Protein AF-A0A1F5VNF3-F1 (afdb_monomer_lite)

Radius of gyration: 21.65 Å; chains: 1; bounding box: 64×46×46 Å

InterPro domains:
  IPR002350 Kazal domain [PF00050] (76-111)
  IPR002350 Kazal domain [PF07648] (2-31)
  IPR002350 Kazal domain [PS51465] (1-33)
  IPR002350 Kazal domain [PS51465] (63-113)
  IPR002350 Kazal domain [SM00280] (1-31)
  IPR002350 Kazal domain [SM00280] (59-111)
  IPR036058 Kazal domain superfamily [SSF100895] (3-32)
  IPR036058 Kazal domain superfamily [SSF100895] (81-111)

Foldseek 3Di:
DWWFAFPVQAIDPDPVVCVVVVTHTPGTHGRDPDFDKAAAPVRRADPPQWAFAQPDQPPLPDRGTIGTTDGLDPDDPDPPQFWFQFSQLFIDSDDNRCSNVSTYTNGTDGGDPVSNCVNDPPDDPDDPPPDDD

Sequence (133 aa):
MKEVCGCDGKTYGNDCVRIQAQVQKSHDGKCEAAPQTCGGIIANPCPRGEYCDITALNACEGADLQGVCVKIPSSCLIPDTKQICGCDGKTYGNDCVRQQAQVQKAHDGKCSIRHQIRDDKTATPAEPVQEKK

Secondary structure (DSSP, 8-state):
---EEETTS-EESSHHHHHHTTPPEEEES---PPPPEEETTTTBPPPTTEEEE--STTTTT-SS-EEEEEEPPS---S-----EEETTSPEESSHHHHHHTTPPEEEESPPPHHHHTTT-TT-----------

Organism: NCBI:txid1817863

Structure (mmCIF, N/CA/C/O backbone):
data_AF-A0A1F5VNF3-F1
#
_entry.id   AF-A0A1F5VNF3-F1
#
loop_
_atom_site.group_PDB
_atom_site.id
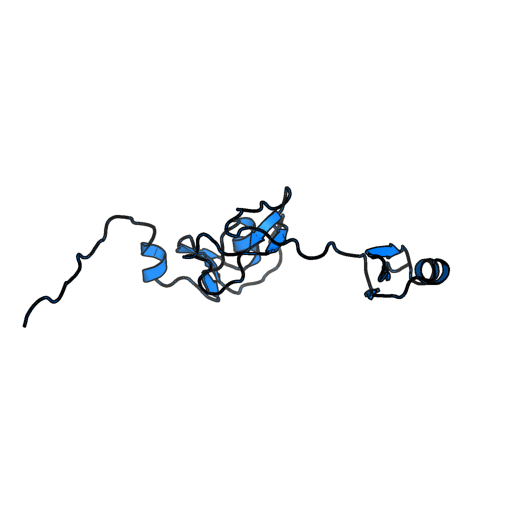_atom_site.type_symbol
_atom_site.label_atom_id
_atom_site.label_alt_id
_atom_site.label_comp_id
_atom_site.label_asym_id
_atom_site.label_entity_id
_atom_site.label_seq_id
_atom_site.pdbx_PDB_ins_code
_atom_site.Cartn_x
_atom_site.Cartn_y
_atom_site.Cartn_z
_atom_site.occupancy
_atom_site.B_iso_or_equiv
_atom_site.auth_seq_id
_atom_site.auth_comp_id
_atom_site.auth_asym_id
_atom_site.auth_atom_id
_atom_site.pdbx_PDB_model_num
ATOM 1 N N . MET A 1 1 ? 25.568 -10.112 -8.788 1.00 65.69 1 MET A N 1
ATOM 2 C CA . MET A 1 1 ? 24.918 -9.400 -9.913 1.00 65.69 1 MET A CA 1
ATOM 3 C C . MET A 1 1 ? 23.741 -8.632 -9.329 1.00 65.69 1 MET A C 1
ATOM 5 O O . MET A 1 1 ? 23.059 -9.213 -8.497 1.00 65.69 1 MET A O 1
ATOM 9 N N . LYS A 1 2 ? 23.575 -7.339 -9.638 1.00 86.94 2 LYS A N 1
ATOM 10 C CA . LYS A 1 2 ? 22.500 -6.489 -9.090 1.00 86.94 2 LYS A CA 1
ATOM 11 C C . LYS A 1 2 ? 21.595 -6.041 -10.228 1.00 86.94 2 LYS A C 1
ATOM 13 O O . LYS A 1 2 ? 22.118 -5.459 -11.171 1.00 86.94 2 LYS A O 1
ATOM 18 N N . GLU A 1 3 ? 20.300 -6.307 -10.127 1.00 95.00 3 GLU A N 1
ATOM 19 C CA . GLU A 1 3 ? 19.306 -5.901 -11.126 1.00 95.00 3 GLU A CA 1
ATOM 20 C C . GLU A 1 3 ? 19.192 -4.370 -11.224 1.00 95.00 3 GLU A C 1
ATOM 22 O O . GLU A 1 3 ? 19.432 -3.668 -10.238 1.00 95.00 3 GLU A O 1
ATOM 27 N N . VAL A 1 4 ? 18.822 -3.859 -12.402 1.00 95.31 4 VAL A N 1
ATOM 28 C CA . VAL A 1 4 ? 18.568 -2.426 -12.648 1.00 95.31 4 VAL A CA 1
ATOM 29 C C . VAL A 1 4 ? 17.345 -2.222 -13.542 1.00 95.31 4 VAL A C 1
ATOM 31 O O . VAL A 1 4 ? 17.053 -3.063 -14.397 1.00 95.31 4 VAL A O 1
ATOM 34 N N . CYS A 1 5 ? 16.665 -1.088 -13.383 1.00 95.69 5 CYS A N 1
ATOM 35 C CA . CYS A 1 5 ? 15.531 -0.697 -14.209 1.00 95.69 5 CYS A CA 1
ATOM 36 C C . CYS A 1 5 ? 15.974 0.304 -15.279 1.00 95.69 5 CYS A C 1
ATOM 38 O O . CYS A 1 5 ? 16.601 1.325 -14.974 1.00 95.69 5 CYS A O 1
ATOM 40 N N . GLY A 1 6 ? 15.664 0.011 -16.541 1.00 94.62 6 GLY A N 1
ATOM 41 C CA . GLY A 1 6 ? 15.873 0.928 -17.658 1.00 94.62 6 GLY A CA 1
ATOM 42 C C . GLY A 1 6 ? 14.755 1.966 -17.780 1.00 94.62 6 GLY A C 1
ATOM 43 O O . GLY A 1 6 ? 13.619 1.722 -17.383 1.00 94.62 6 GLY A O 1
ATOM 44 N N . CYS A 1 7 ? 15.044 3.120 -18.388 1.00 93.69 7 CYS A N 1
ATOM 45 C CA . CYS A 1 7 ? 14.016 4.113 -18.743 1.00 93.69 7 CYS A CA 1
ATOM 46 C C . CYS A 1 7 ? 12.998 3.598 -19.780 1.00 93.69 7 CYS A C 1
ATOM 48 O O . CYS A 1 7 ? 11.995 4.258 -20.029 1.00 93.69 7 CYS A O 1
ATOM 50 N N . ASP A 1 8 ? 13.249 2.436 -20.386 1.00 92.31 8 ASP A N 1
ATOM 51 C CA . ASP A 1 8 ? 12.316 1.727 -21.263 1.00 92.31 8 ASP A CA 1
ATOM 52 C C . ASP A 1 8 ? 11.326 0.826 -20.495 1.00 92.31 8 ASP A C 1
ATOM 54 O O . ASP A 1 8 ? 10.533 0.115 -21.112 1.00 92.31 8 ASP A O 1
ATOM 58 N N . GLY A 1 9 ? 11.380 0.831 -19.157 1.00 89.62 9 GLY A N 1
ATOM 59 C CA . GLY A 1 9 ? 10.523 0.025 -18.290 1.00 89.62 9 GLY A CA 1
ATOM 60 C C . GLY A 1 9 ? 10.921 -1.451 -18.201 1.00 89.62 9 GLY A C 1
ATOM 61 O O . GLY A 1 9 ? 10.162 -2.243 -17.640 1.00 89.62 9 GLY A O 1
ATOM 62 N N . LYS A 1 10 ? 12.088 -1.851 -18.732 1.00 93.00 10 LYS A N 1
ATOM 63 C CA . LYS A 1 10 ? 12.578 -3.234 -18.646 1.00 93.00 10 LYS A CA 1
ATOM 64 C C . LYS A 1 10 ? 13.580 -3.420 -17.512 1.00 93.00 10 LYS A C 1
ATOM 66 O O . LYS A 1 10 ? 14.493 -2.619 -17.309 1.00 93.00 10 LYS A O 1
ATOM 71 N N . THR A 1 11 ? 13.431 -4.536 -16.801 1.00 95.19 11 THR A N 1
ATOM 72 C CA . THR A 1 11 ? 14.403 -4.992 -15.803 1.00 95.19 11 THR A CA 1
ATOM 73 C C . THR A 1 11 ? 15.562 -5.701 -16.488 1.00 95.19 11 THR A C 1
ATOM 75 O O . THR A 1 11 ? 15.363 -6.649 -17.247 1.00 95.19 11 THR A O 1
ATOM 78 N N . TYR A 1 12 ? 16.781 -5.292 -16.159 1.00 95.25 12 TYR A N 1
ATOM 79 C CA . TYR A 1 12 ? 18.013 -5.916 -16.622 1.00 95.25 12 TYR A CA 1
ATOM 80 C C . TYR A 1 12 ? 18.687 -6.654 -15.468 1.00 95.25 12 TYR A C 1
ATOM 82 O O . TYR A 1 12 ? 18.804 -6.121 -14.365 1.00 95.25 12 TYR A O 1
ATOM 90 N N . GLY A 1 13 ? 19.191 -7.867 -15.728 1.00 95.88 13 GLY A N 1
ATOM 91 C CA . GLY A 1 13 ? 19.846 -8.696 -14.705 1.00 95.88 13 GLY A CA 1
ATOM 92 C C . GLY A 1 13 ? 21.119 -8.073 -14.112 1.00 95.88 13 GLY A C 1
ATOM 93 O O . GLY A 1 13 ? 21.566 -8.478 -13.038 1.00 95.88 13 GLY A O 1
ATOM 94 N N . ASN A 1 14 ? 21.713 -7.095 -14.807 1.00 94.00 14 ASN A N 1
ATOM 95 C CA . ASN A 1 14 ? 22.726 -6.188 -14.274 1.00 94.00 14 ASN A CA 1
ATOM 96 C C . ASN A 1 14 ? 22.923 -4.938 -15.150 1.00 94.00 14 ASN A C 1
ATOM 98 O O . ASN A 1 14 ? 22.448 -4.880 -16.285 1.00 94.00 14 ASN A O 1
ATOM 102 N N . ASP A 1 15 ? 23.670 -3.962 -14.623 1.00 95.25 15 ASP A N 1
ATOM 103 C CA . ASP A 1 15 ? 23.935 -2.686 -15.299 1.00 95.25 15 ASP A CA 1
ATOM 104 C C . ASP A 1 15 ? 24.705 -2.831 -16.623 1.00 95.25 15 ASP A C 1
ATOM 106 O O . ASP A 1 15 ? 24.427 -2.103 -17.571 1.00 95.25 15 ASP A O 1
ATOM 110 N N . CYS A 1 16 ? 25.603 -3.818 -16.739 1.00 95.62 16 CYS A N 1
ATOM 111 C CA . CYS A 1 16 ? 26.334 -4.073 -17.984 1.00 95.62 16 CYS A CA 1
ATOM 112 C C . CYS A 1 16 ? 25.377 -4.475 -19.119 1.00 95.62 16 CYS A C 1
ATOM 114 O O . CYS A 1 16 ? 25.460 -3.925 -20.216 1.00 95.62 16 CYS A O 1
ATOM 116 N N . VAL A 1 17 ? 24.410 -5.360 -18.847 1.00 95.69 17 VAL A N 1
ATOM 117 C CA . VAL A 1 17 ? 23.415 -5.796 -19.848 1.00 95.69 17 VAL A CA 1
ATOM 118 C C . VAL A 1 17 ? 22.496 -4.638 -20.265 1.00 95.69 17 VAL A C 1
ATOM 120 O O . VAL A 1 17 ? 22.162 -4.514 -21.442 1.00 95.69 17 VAL A O 1
ATOM 123 N N . ARG A 1 18 ? 22.136 -3.738 -19.337 1.00 96.69 18 ARG A N 1
ATOM 124 C CA . ARG A 1 18 ? 21.398 -2.501 -19.656 1.00 96.69 18 ARG A CA 1
ATOM 125 C C . ARG A 1 18 ? 22.197 -1.590 -20.596 1.00 96.69 18 ARG A C 1
ATOM 127 O O . ARG A 1 18 ? 21.648 -1.098 -21.580 1.00 96.69 18 ARG A O 1
ATOM 134 N N . ILE A 1 19 ? 23.485 -1.370 -20.307 1.00 95.81 19 ILE A N 1
ATOM 135 C CA . ILE A 1 19 ? 24.373 -0.537 -21.138 1.00 95.81 19 ILE A CA 1
ATOM 136 C C . ILE A 1 19 ? 24.536 -1.139 -22.536 1.00 95.81 19 ILE A C 1
ATOM 138 O O . ILE A 1 19 ? 24.475 -0.402 -23.518 1.00 95.81 19 ILE A O 1
ATOM 142 N N . GLN A 1 20 ? 24.685 -2.464 -22.645 1.00 96.69 20 GLN A N 1
ATOM 143 C CA . GLN A 1 20 ? 24.738 -3.161 -23.936 1.00 96.69 20 GLN A CA 1
ATOM 144 C C . GLN A 1 20 ? 23.456 -2.971 -24.756 1.00 96.69 20 GLN A C 1
ATOM 146 O O . GLN A 1 20 ? 23.526 -2.864 -25.976 1.00 96.69 20 GLN A O 1
ATOM 151 N N . ALA A 1 21 ? 22.301 -2.868 -24.094 1.00 96.31 21 ALA A N 1
ATOM 152 C CA . ALA A 1 21 ? 21.032 -2.529 -24.732 1.00 96.31 21 ALA A CA 1
ATOM 153 C C . ALA A 1 21 ? 20.863 -1.023 -25.032 1.00 96.31 21 ALA A C 1
ATOM 155 O O . ALA A 1 21 ? 19.822 -0.626 -25.546 1.00 96.31 21 ALA A O 1
ATOM 156 N N . GLN A 1 22 ? 21.858 -0.183 -24.714 1.00 96.75 22 GLN A N 1
ATOM 157 C CA . GLN A 1 22 ? 21.856 1.276 -24.905 1.00 96.75 22 GLN A CA 1
ATOM 158 C C . GLN A 1 22 ? 20.687 2.014 -24.229 1.00 96.75 22 GLN A C 1
ATOM 160 O O . GLN A 1 22 ? 20.315 3.118 -24.626 1.00 96.75 22 GLN A O 1
ATOM 165 N N . VAL A 1 23 ? 20.122 1.435 -23.170 1.00 97.06 23 VAL A N 1
ATOM 166 C CA . VAL A 1 23 ? 19.017 2.030 -22.411 1.00 97.06 23 VAL A CA 1
ATOM 167 C C . VAL A 1 23 ? 19.569 2.796 -21.217 1.00 97.06 23 VAL A C 1
ATOM 169 O O . VAL A 1 23 ? 20.421 2.277 -20.506 1.00 97.06 23 VAL A O 1
ATOM 172 N N . GLN A 1 24 ? 19.100 4.018 -20.954 1.00 96.62 24 GLN A N 1
ATOM 173 C CA . GLN A 1 24 ? 19.498 4.792 -19.766 1.00 96.62 24 GLN A CA 1
ATOM 174 C C . GLN A 1 24 ? 18.982 4.155 -18.468 1.00 96.62 24 GLN A C 1
ATOM 176 O O . GLN A 1 24 ? 17.905 3.560 -18.452 1.00 96.62 24 GLN A O 1
ATOM 181 N N . LYS A 1 25 ? 19.753 4.260 -17.377 1.00 93.88 25 LYS A N 1
ATOM 182 C CA . LYS A 1 25 ? 19.334 3.735 -16.070 1.00 93.88 25 LYS A CA 1
ATOM 183 C C . LYS A 1 25 ? 18.280 4.664 -15.479 1.00 93.88 25 LYS A C 1
ATOM 185 O O . LYS A 1 25 ? 18.546 5.852 -15.339 1.00 93.88 25 LYS A O 1
ATOM 190 N N . SER A 1 26 ? 17.131 4.109 -15.108 1.00 93.25 26 SER A N 1
ATOM 191 C CA . SER A 1 26 ? 16.111 4.820 -14.339 1.00 93.25 26 SER A CA 1
ATOM 192 C C . SER A 1 26 ? 16.457 4.774 -12.849 1.00 9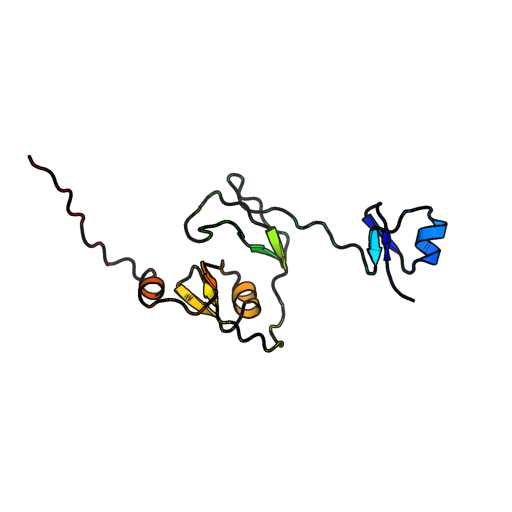3.25 26 SER A C 1
ATOM 194 O O . SER A 1 26 ? 16.707 5.809 -12.235 1.00 93.25 26 SER A O 1
ATOM 196 N N . HIS A 1 27 ? 16.578 3.569 -12.285 1.00 92.31 27 HIS A N 1
ATOM 197 C CA . HIS A 1 27 ? 16.974 3.343 -10.894 1.00 92.31 27 HIS A CA 1
ATOM 198 C C . HIS A 1 27 ? 17.628 1.963 -10.715 1.00 92.31 27 HIS A C 1
ATOM 200 O O . HIS A 1 27 ? 17.589 1.109 -11.605 1.00 92.31 27 HIS A O 1
ATOM 206 N N . ASP A 1 28 ? 18.265 1.747 -9.564 1.00 93.25 28 ASP A N 1
ATOM 207 C CA . ASP A 1 28 ? 18.772 0.431 -9.167 1.00 93.25 28 ASP A CA 1
ATOM 208 C C . ASP A 1 28 ? 17.622 -0.474 -8.683 1.00 93.25 28 ASP A C 1
ATOM 210 O O . ASP A 1 28 ? 16.641 0.009 -8.116 1.00 93.25 28 ASP A O 1
ATOM 214 N N . GLY A 1 29 ? 17.739 -1.789 -8.893 1.00 91.19 29 GLY A N 1
ATOM 215 C CA . GLY A 1 29 ? 16.666 -2.761 -8.649 1.00 91.19 29 GLY A CA 1
ATOM 216 C C . GLY A 1 29 ? 15.790 -3.019 -9.880 1.00 91.19 29 GLY A C 1
ATOM 217 O O . GLY A 1 29 ? 15.944 -2.381 -10.916 1.00 91.19 29 GLY A O 1
ATOM 218 N N . LYS A 1 30 ? 14.883 -3.995 -9.788 1.00 92.69 30 LYS A N 1
ATOM 219 C CA . LYS A 1 30 ? 13.940 -4.321 -10.870 1.00 92.69 30 LYS A CA 1
ATOM 220 C C . LYS A 1 30 ? 12.972 -3.170 -11.141 1.00 92.69 30 LYS A C 1
ATOM 222 O O . LYS A 1 30 ? 12.603 -2.464 -10.210 1.00 92.69 30 LYS A O 1
ATOM 227 N N . CYS A 1 31 ? 12.512 -3.034 -12.381 1.00 90.12 31 CYS A N 1
ATOM 228 C CA . CYS A 1 31 ? 11.392 -2.151 -12.671 1.00 90.12 31 CYS A CA 1
ATOM 229 C C . CYS A 1 31 ? 10.152 -2.619 -11.913 1.00 90.12 31 CYS A C 1
ATOM 231 O O . CYS A 1 31 ? 9.819 -3.809 -11.894 1.00 90.12 31 CYS A O 1
ATOM 233 N N . GLU A 1 32 ? 9.464 -1.664 -11.308 1.00 82.69 32 GLU A N 1
ATOM 234 C CA . GLU A 1 32 ? 8.159 -1.864 -10.701 1.00 82.69 32 GLU A CA 1
ATOM 235 C C . GLU A 1 32 ? 7.112 -1.260 -11.635 1.00 82.69 32 GLU A C 1
ATOM 237 O O . GLU A 1 32 ? 7.359 -0.243 -12.286 1.00 82.69 32 GLU A O 1
ATOM 242 N N . ALA A 1 33 ? 5.954 -1.912 -11.757 1.00 72.94 33 ALA A N 1
ATOM 243 C CA . ALA A 1 33 ? 4.848 -1.315 -12.491 1.00 72.94 33 ALA A CA 1
ATOM 244 C C . ALA A 1 33 ? 4.505 0.025 -11.831 1.00 72.94 33 ALA A C 1
ATOM 246 O O . ALA A 1 33 ? 4.460 0.112 -10.601 1.00 72.94 33 ALA A O 1
ATOM 247 N N . ALA A 1 34 ? 4.285 1.062 -12.643 1.00 70.75 34 ALA A N 1
ATOM 248 C CA . ALA A 1 34 ? 3.819 2.335 -12.118 1.00 70.75 34 ALA A CA 1
ATOM 249 C C . ALA A 1 34 ? 2.547 2.101 -11.278 1.00 70.75 34 ALA A C 1
ATOM 251 O O . ALA A 1 34 ? 1.727 1.260 -11.664 1.00 70.75 34 ALA A O 1
ATOM 252 N N . PRO A 1 35 ? 2.381 2.808 -10.146 1.00 74.44 35 PRO A N 1
ATOM 253 C CA . PRO A 1 35 ? 1.201 2.667 -9.304 1.00 74.44 35 PRO A CA 1
ATOM 254 C C . PRO A 1 35 ? -0.069 2.858 -10.141 1.00 74.44 35 PRO A C 1
ATOM 256 O O . PRO A 1 35 ? -0.290 3.926 -10.713 1.00 74.44 35 PRO A O 1
ATOM 259 N N . GLN A 1 36 ? -0.881 1.804 -10.248 1.00 87.56 36 GLN A N 1
ATOM 260 C CA . GLN A 1 36 ? -2.124 1.843 -11.013 1.00 87.56 36 GLN A CA 1
ATOM 261 C C . GLN A 1 36 ? -3.158 2.662 -10.239 1.00 87.56 36 GLN A C 1
ATOM 263 O O . GLN A 1 36 ? -3.363 2.434 -9.048 1.00 87.56 36 GLN A O 1
ATOM 268 N N . THR A 1 37 ? -3.845 3.584 -10.908 1.00 91.88 37 THR A N 1
ATOM 269 C CA . THR A 1 37 ? -4.979 4.293 -10.310 1.00 91.88 37 THR A CA 1
ATOM 270 C C . THR A 1 37 ? -6.225 3.407 -10.266 1.00 91.88 37 THR A C 1
ATOM 272 O O . THR A 1 37 ? -6.479 2.587 -11.156 1.00 91.88 37 THR A O 1
ATOM 275 N N . CYS A 1 38 ? -7.019 3.565 -9.214 1.00 93.38 38 CYS A N 1
ATOM 276 C CA . CYS A 1 38 ? -8.239 2.795 -8.976 1.00 93.38 38 CYS A CA 1
ATOM 277 C C . CYS A 1 38 ? -9.346 3.663 -8.378 1.00 93.38 38 CYS A C 1
ATOM 279 O O . CYS A 1 38 ? -9.105 4.799 -7.970 1.00 93.38 38 CYS A O 1
ATOM 281 N N . GLY A 1 39 ? -10.564 3.125 -8.319 1.00 91.31 39 GLY A N 1
ATOM 282 C CA . GLY A 1 39 ? -11.726 3.845 -7.804 1.00 91.31 39 GLY A CA 1
ATOM 283 C C . GLY A 1 39 ? -12.210 4.928 -8.770 1.00 91.31 39 GLY A C 1
ATOM 284 O O . GLY A 1 39 ? -12.236 4.722 -9.988 1.00 91.31 39 GLY A O 1
ATOM 285 N N . GLY A 1 40 ? -12.612 6.074 -8.220 1.00 89.81 40 GLY A N 1
ATOM 286 C CA . GLY A 1 40 ? -13.230 7.169 -8.964 1.00 89.81 40 GLY A CA 1
ATOM 287 C C . GLY A 1 40 ? -14.655 6.865 -9.441 1.00 89.81 40 GLY A C 1
ATOM 288 O O . GLY A 1 40 ? -15.185 5.785 -9.203 1.00 89.81 40 GLY A O 1
ATOM 289 N N . ILE A 1 41 ? -15.238 7.804 -10.194 1.00 88.62 41 ILE A N 1
ATOM 290 C CA . ILE A 1 41 ? -16.596 7.707 -10.779 1.00 88.62 41 ILE A CA 1
ATOM 291 C C . ILE A 1 41 ? -16.782 6.429 -11.621 1.00 88.62 41 ILE A C 1
ATOM 293 O O . ILE A 1 41 ? -17.872 5.873 -11.707 1.00 88.62 41 ILE A O 1
ATOM 297 N N . ILE A 1 42 ? -15.706 5.956 -12.258 1.00 89.56 42 ILE A N 1
ATOM 298 C CA . ILE A 1 42 ? -15.716 4.770 -13.131 1.00 89.56 42 ILE A CA 1
ATOM 299 C C . ILE A 1 42 ? -15.606 3.467 -12.312 1.00 89.56 42 ILE A C 1
ATOM 301 O O . ILE A 1 42 ? -15.809 2.384 -12.853 1.00 89.56 42 ILE A O 1
ATOM 305 N N . ALA A 1 43 ? -15.302 3.556 -11.011 1.00 87.62 43 ALA A N 1
ATOM 306 C CA . ALA A 1 43 ? -15.066 2.423 -10.120 1.00 87.62 43 ALA A CA 1
ATOM 307 C C . ALA A 1 43 ? -14.015 1.442 -10.675 1.00 87.62 43 ALA A C 1
ATOM 309 O O . ALA A 1 43 ? -14.234 0.231 -10.726 1.00 87.62 43 ALA A O 1
ATOM 310 N N . ASN A 1 44 ? -12.862 1.969 -11.111 1.00 92.50 44 ASN A N 1
ATOM 311 C CA . ASN A 1 44 ? -11.821 1.149 -11.728 1.00 92.50 44 ASN A CA 1
ATOM 312 C C . ASN A 1 44 ? -11.242 0.145 -10.707 1.00 92.50 44 ASN A C 1
ATOM 314 O O . ASN A 1 44 ? -10.699 0.581 -9.683 1.00 92.50 44 ASN A O 1
ATOM 318 N N . PRO A 1 45 ? -11.340 -1.177 -10.941 1.00 91.69 45 PRO A N 1
ATOM 319 C CA . PRO A 1 45 ? -10.892 -2.173 -9.978 1.00 91.69 45 PRO A CA 1
ATOM 320 C C . PRO A 1 45 ? -9.371 -2.370 -10.010 1.00 91.69 45 PRO A C 1
ATOM 322 O O . PRO A 1 45 ? -8.710 -2.189 -11.034 1.00 91.69 45 PRO A O 1
ATOM 325 N N . CYS A 1 46 ? -8.822 -2.815 -8.881 1.00 93.00 46 CYS A N 1
ATOM 326 C CA . CYS A 1 46 ? -7.443 -3.288 -8.812 1.00 93.00 46 CYS A CA 1
ATOM 327 C C . CYS A 1 46 ? -7.317 -4.741 -9.290 1.00 93.00 46 CYS A C 1
ATOM 329 O O . CYS A 1 46 ? -8.272 -5.519 -9.172 1.00 93.00 46 CYS A O 1
ATOM 331 N N . PRO A 1 47 ? -6.148 -5.134 -9.823 1.00 91.75 47 PRO A N 1
ATOM 332 C CA . PRO A 1 47 ? -5.876 -6.524 -10.162 1.00 91.75 47 PRO A CA 1
ATOM 333 C C . PRO A 1 47 ? -5.879 -7.419 -8.911 1.00 91.75 47 PRO A C 1
ATOM 335 O O . PRO A 1 47 ? -5.856 -6.968 -7.765 1.00 91.75 47 PRO A O 1
ATOM 338 N N . ARG A 1 48 ? -5.928 -8.738 -9.128 1.00 89.81 48 ARG A N 1
ATOM 339 C CA . ARG A 1 48 ? -5.989 -9.720 -8.035 1.00 89.81 48 ARG A CA 1
ATOM 340 C C . ARG A 1 48 ? -4.775 -9.611 -7.108 1.00 89.81 48 ARG A C 1
ATOM 342 O O . ARG A 1 48 ? -3.642 -9.602 -7.576 1.00 89.81 48 ARG A O 1
ATOM 349 N N . GLY A 1 49 ? -5.030 -9.640 -5.800 1.00 90.00 49 GLY A N 1
ATOM 350 C CA . GLY A 1 49 ? -3.993 -9.525 -4.767 1.00 90.00 49 GLY A CA 1
ATOM 351 C C . GLY A 1 49 ? -3.647 -8.082 -4.389 1.00 90.00 49 GLY A C 1
ATOM 352 O O . GLY A 1 49 ? -2.764 -7.867 -3.560 1.00 90.00 49 GLY A O 1
ATOM 353 N N . GLU A 1 50 ? -4.349 -7.106 -4.959 1.00 94.00 50 GLU A N 1
ATOM 354 C CA . GLU A 1 50 ? -4.228 -5.689 -4.634 1.00 94.00 50 GLU A CA 1
ATOM 355 C C . GLU A 1 50 ? -5.581 -5.141 -4.170 1.00 94.00 50 GLU A C 1
ATOM 357 O O . GLU A 1 50 ? -6.637 -5.704 -4.470 1.00 94.00 50 GLU A O 1
ATOM 362 N N . TYR A 1 51 ? -5.555 -4.048 -3.414 1.00 92.94 51 TYR A N 1
ATOM 363 C CA . TYR A 1 51 ? -6.755 -3.307 -3.041 1.00 92.94 51 TYR A CA 1
AT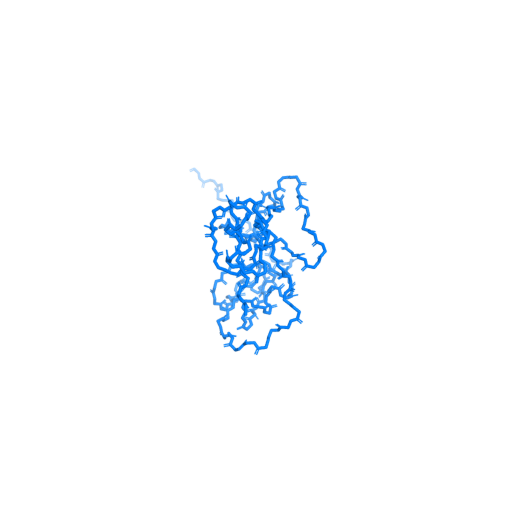OM 364 C C . TYR A 1 51 ? -6.566 -1.824 -3.339 1.00 92.94 51 TYR A C 1
ATOM 366 O O . TYR A 1 51 ? -5.442 -1.346 -3.505 1.00 92.94 51 TYR A O 1
ATOM 374 N N . CYS A 1 52 ? -7.684 -1.114 -3.454 1.00 93.44 52 CYS A N 1
ATOM 375 C CA . CYS A 1 52 ? -7.667 0.295 -3.798 1.00 93.44 52 CYS A CA 1
ATOM 376 C C . CYS A 1 52 ? -7.496 1.156 -2.546 1.00 93.44 52 CYS A C 1
ATOM 378 O O . CYS A 1 52 ? -8.463 1.367 -1.816 1.00 93.44 52 CYS A O 1
ATOM 380 N N . ASP A 1 53 ? -6.289 1.670 -2.310 1.00 93.31 53 ASP A N 1
ATOM 381 C CA . ASP A 1 53 ? -6.010 2.575 -1.195 1.00 93.31 53 ASP A CA 1
ATOM 382 C C . ASP A 1 53 ? -6.254 4.029 -1.622 1.00 93.31 53 ASP A C 1
ATOM 384 O O . ASP A 1 53 ? -5.573 4.576 -2.493 1.00 93.31 53 ASP A O 1
ATOM 388 N N . ILE A 1 54 ? -7.274 4.656 -1.037 1.00 92.25 54 ILE A N 1
ATOM 389 C CA . ILE A 1 54 ? -7.659 6.042 -1.301 1.00 92.25 54 ILE A CA 1
ATOM 390 C C . ILE A 1 54 ? -6.812 6.921 -0.388 1.00 92.25 54 ILE A C 1
ATOM 392 O O . ILE A 1 54 ? -7.032 6.987 0.819 1.00 92.25 54 ILE A O 1
ATOM 396 N N . THR A 1 55 ? -5.855 7.628 -0.980 1.00 82.44 55 THR A N 1
ATOM 397 C CA . THR A 1 55 ? -4.935 8.527 -0.267 1.00 82.44 55 THR A CA 1
ATOM 398 C C . THR A 1 55 ? -5.449 9.967 -0.177 1.00 82.44 55 THR A C 1
ATOM 400 O O . THR A 1 55 ? -4.780 10.836 0.384 1.00 82.44 55 THR A O 1
ATOM 403 N N . ALA A 1 56 ? -6.641 10.235 -0.718 1.00 80.75 56 ALA A N 1
ATOM 404 C CA . ALA A 1 56 ? -7.289 11.537 -0.654 1.00 80.75 56 ALA A CA 1
ATOM 405 C C . ALA A 1 56 ? -7.729 11.900 0.777 1.00 80.75 56 ALA A C 1
ATOM 407 O O . ALA A 1 56 ? -8.069 11.039 1.592 1.00 80.75 56 ALA A O 1
ATOM 408 N N . LEU A 1 57 ? -7.778 13.204 1.067 1.00 73.06 57 LEU A N 1
ATOM 409 C CA . LEU A 1 57 ? -8.394 13.719 2.292 1.00 73.06 57 LEU A CA 1
ATOM 410 C C . LEU A 1 57 ? -9.870 13.287 2.341 1.00 73.06 57 LEU A C 1
ATOM 412 O O . LEU A 1 57 ? -10.574 13.388 1.339 1.00 73.06 57 LEU A O 1
ATOM 416 N N . ASN A 1 58 ? -10.333 12.830 3.508 1.00 71.69 58 ASN A N 1
ATOM 417 C CA . ASN A 1 58 ? -11.676 12.268 3.726 1.00 71.69 58 ASN A CA 1
ATOM 418 C C . ASN A 1 58 ? -11.957 10.954 2.969 1.00 71.69 58 ASN A C 1
ATOM 420 O O . ASN A 1 58 ? -13.083 10.718 2.530 1.00 71.69 58 ASN A O 1
ATOM 424 N N . ALA A 1 59 ? -10.960 10.066 2.878 1.00 83.12 59 ALA A N 1
ATOM 425 C CA . ALA A 1 59 ? -11.072 8.738 2.260 1.00 83.12 59 ALA A CA 1
ATOM 426 C C . ALA A 1 59 ? -12.283 7.898 2.723 1.00 83.12 59 ALA A C 1
ATOM 428 O O . ALA A 1 59 ? -12.727 7.017 1.993 1.00 83.12 59 ALA A O 1
ATOM 429 N N . CYS A 1 60 ? -12.831 8.165 3.914 1.00 86.94 60 CYS A N 1
ATOM 430 C CA . CYS A 1 60 ? -13.983 7.443 4.455 1.00 86.94 60 CYS A CA 1
ATOM 431 C C . CYS A 1 60 ? -15.346 7.894 3.909 1.00 86.94 60 CYS A C 1
ATOM 433 O O . CYS A 1 60 ? -16.305 7.137 4.012 1.00 86.94 60 CYS A O 1
ATOM 435 N N . GLU A 1 61 ? -15.468 9.123 3.402 1.00 82.06 61 GLU A N 1
ATOM 436 C CA . GLU A 1 61 ? -16.774 9.753 3.128 1.00 82.06 61 GLU A CA 1
ATOM 437 C C . GLU A 1 61 ? -16.991 10.069 1.638 1.00 82.06 61 GLU A C 1
ATOM 439 O O . GLU A 1 61 ? -18.040 10.590 1.266 1.00 82.06 61 GLU A O 1
ATOM 444 N N . GLY A 1 62 ? -16.033 9.741 0.766 1.00 76.88 62 GLY A N 1
ATOM 445 C CA . GLY A 1 62 ? -16.137 10.014 -0.667 1.00 76.88 62 GLY A CA 1
ATOM 446 C C . GLY A 1 62 ? -16.383 8.764 -1.514 1.00 76.88 62 GLY A C 1
ATOM 447 O O . GLY A 1 62 ? -15.582 7.833 -1.504 1.00 76.88 62 GLY A O 1
ATOM 448 N N . ALA A 1 63 ? -17.473 8.773 -2.288 1.00 74.94 63 ALA A N 1
ATOM 449 C CA . ALA A 1 63 ? -17.833 7.690 -3.208 1.00 74.94 63 ALA A CA 1
ATOM 450 C C . ALA A 1 63 ? -16.991 7.691 -4.499 1.00 74.94 63 ALA A C 1
ATOM 452 O O . ALA A 1 63 ? -16.625 6.636 -5.005 1.00 74.94 63 ALA A O 1
ATOM 453 N N . ASP A 1 64 ? -16.629 8.879 -4.990 1.00 86.94 64 ASP A N 1
ATOM 454 C CA . ASP A 1 64 ? -15.957 9.075 -6.281 1.00 86.94 64 ASP A CA 1
ATOM 455 C C . ASP A 1 64 ? -14.450 9.334 -6.140 1.00 86.94 64 ASP A C 1
ATOM 457 O O . ASP A 1 64 ? -13.815 9.946 -7.006 1.00 86.94 64 ASP A O 1
ATOM 461 N N . LEU A 1 65 ? -13.860 8.906 -5.023 1.00 89.75 65 LEU A N 1
ATOM 462 C CA . LEU A 1 65 ? -12.449 9.142 -4.753 1.00 89.75 65 LEU A CA 1
ATOM 463 C C . LEU A 1 65 ? -11.577 8.162 -5.528 1.00 89.75 65 LEU A C 1
ATOM 465 O O . LEU A 1 65 ? -11.837 6.959 -5.594 1.00 89.75 65 LEU A O 1
ATOM 469 N N . GLN A 1 66 ? -10.517 8.705 -6.113 1.00 91.50 66 GLN A N 1
ATOM 470 C CA . GLN A 1 66 ? -9.477 7.919 -6.755 1.00 91.50 66 GLN A CA 1
ATOM 471 C C . GLN A 1 66 ? -8.413 7.541 -5.730 1.00 91.50 66 GLN A C 1
ATOM 473 O O . GLN A 1 66 ? -8.052 8.330 -4.855 1.00 91.50 66 GLN A O 1
ATOM 478 N N . GLY A 1 67 ? -7.917 6.322 -5.866 1.00 91.75 67 GLY A N 1
ATOM 479 C CA . GLY A 1 67 ? -6.839 5.772 -5.069 1.00 91.75 67 GLY A CA 1
ATOM 480 C C . GLY A 1 67 ? -5.756 5.157 -5.937 1.00 91.75 67 GLY A C 1
ATOM 481 O O . GLY A 1 67 ? -5.741 5.294 -7.165 1.00 91.75 67 GLY A O 1
ATOM 482 N N . VAL A 1 68 ? -4.858 4.449 -5.272 1.00 92.31 68 VAL A N 1
ATOM 483 C CA . VAL A 1 68 ? -3.780 3.690 -5.893 1.00 92.31 68 VAL A CA 1
ATOM 484 C C . VAL A 1 68 ? -3.936 2.224 -5.516 1.00 92.31 68 VAL A C 1
ATOM 486 O O . VAL A 1 68 ? -4.216 1.895 -4.363 1.00 92.31 68 VAL A O 1
ATOM 489 N N . CYS A 1 69 ? -3.753 1.332 -6.485 1.00 93.12 69 CYS A N 1
ATOM 490 C CA . CYS A 1 69 ? -3.676 -0.091 -6.211 1.00 93.12 69 CYS A CA 1
ATOM 491 C C . CYS A 1 69 ? -2.395 -0.399 -5.457 1.00 93.12 69 CYS A C 1
ATOM 493 O O . CYS A 1 69 ? -1.288 -0.145 -5.937 1.00 93.12 69 CYS A O 1
ATOM 495 N N . VAL A 1 70 ? -2.561 -0.961 -4.270 1.00 91.69 70 VAL A N 1
ATOM 496 C CA . VAL A 1 70 ? -1.456 -1.395 -3.426 1.00 91.69 70 VAL A CA 1
ATOM 497 C C . VAL A 1 70 ? -1.610 -2.879 -3.127 1.00 91.69 70 VAL A C 1
ATOM 499 O O . VAL A 1 70 ? -2.719 -3.408 -3.003 1.00 91.69 70 VAL A O 1
ATOM 502 N N . LYS A 1 71 ? -0.479 -3.576 -3.023 1.00 91.88 71 LYS A N 1
ATOM 503 C CA . LYS A 1 71 ? -0.467 -5.012 -2.738 1.00 91.88 71 LYS A CA 1
ATOM 504 C C . LYS A 1 71 ? -0.997 -5.287 -1.346 1.00 91.88 71 LYS A C 1
ATOM 506 O O . LYS A 1 71 ? -0.544 -4.683 -0.378 1.00 91.88 71 LYS A O 1
ATOM 511 N N . ILE A 1 72 ? -1.897 -6.259 -1.251 1.00 92.94 72 ILE A N 1
ATOM 512 C CA . ILE A 1 72 ? -2.386 -6.747 0.032 1.00 92.94 72 ILE A CA 1
ATOM 513 C C . ILE A 1 72 ? -1.233 -7.517 0.689 1.00 92.94 72 ILE A C 1
ATOM 515 O O . ILE A 1 72 ? -0.769 -8.520 0.131 1.00 92.94 72 ILE A O 1
ATOM 519 N N . PRO A 1 73 ? -0.728 -7.070 1.849 1.00 90.88 73 PRO A N 1
ATOM 520 C CA . PRO A 1 73 ? 0.388 -7.735 2.498 1.00 90.88 73 PRO A CA 1
ATOM 521 C C . PRO A 1 73 ? -0.024 -9.138 2.959 1.00 90.88 73 PRO A C 1
ATOM 523 O O . PRO A 1 73 ? -0.999 -9.315 3.686 1.00 90.88 73 PRO A O 1
ATOM 526 N N . SER A 1 74 ? 0.741 -10.155 2.554 1.00 89.69 74 SER A N 1
ATOM 527 C CA . SER A 1 74 ? 0.474 -11.550 2.940 1.00 89.69 74 SER A CA 1
ATOM 528 C C . SER A 1 74 ? 0.812 -11.834 4.408 1.00 89.69 74 SER A C 1
ATOM 530 O O . SER 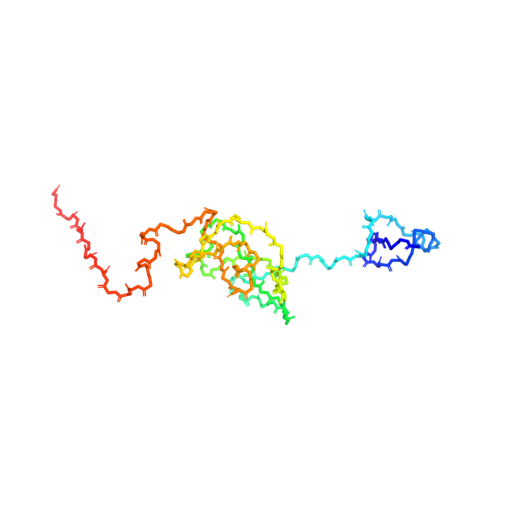A 1 74 ? 0.264 -12.758 5.003 1.00 89.69 74 SER A O 1
ATOM 532 N N . SER A 1 75 ? 1.717 -11.051 4.998 1.00 88.56 75 SER A N 1
ATOM 533 C CA . SER A 1 75 ? 2.151 -11.201 6.386 1.00 88.56 75 SER A CA 1
ATOM 534 C C . SER A 1 75 ? 2.616 -9.868 6.963 1.00 88.56 75 SER A C 1
ATOM 536 O O . SER A 1 75 ? 3.418 -9.178 6.336 1.00 88.56 75 SER A O 1
ATOM 538 N N . CYS A 1 76 ? 2.195 -9.555 8.186 1.00 88.31 76 CYS A N 1
ATOM 539 C CA . CYS A 1 76 ? 2.579 -8.342 8.909 1.00 88.31 76 CYS A CA 1
ATOM 540 C C . CYS A 1 76 ? 3.521 -8.666 10.072 1.00 88.31 76 CYS A C 1
ATOM 542 O O . CYS A 1 76 ? 3.173 -8.502 11.237 1.00 88.31 76 CYS A O 1
ATOM 544 N N . LEU A 1 77 ? 4.711 -9.178 9.743 1.00 81.75 77 LEU A N 1
ATOM 545 C CA . LEU A 1 77 ? 5.705 -9.642 10.725 1.00 81.75 77 LEU A CA 1
ATOM 546 C C . LEU A 1 77 ? 6.603 -8.521 11.273 1.00 81.75 77 LEU A C 1
ATOM 548 O O . LEU A 1 77 ? 7.380 -8.756 12.195 1.00 81.75 77 LEU A O 1
ATOM 552 N N . ILE A 1 78 ? 6.533 -7.318 10.698 1.00 75.12 78 ILE A N 1
ATOM 553 C CA . ILE A 1 78 ? 7.369 -6.192 11.119 1.00 75.12 78 ILE A CA 1
ATOM 554 C C . ILE A 1 78 ? 6.700 -5.488 12.307 1.00 75.12 78 ILE A C 1
ATOM 556 O O . ILE A 1 78 ? 5.506 -5.187 12.220 1.00 75.12 78 ILE A O 1
ATOM 560 N N . PRO A 1 79 ? 7.443 -5.176 13.390 1.00 70.38 79 PRO A N 1
ATOM 561 C CA . PRO A 1 79 ? 6.931 -4.393 14.505 1.00 70.38 79 PRO A CA 1
ATOM 562 C C . PRO A 1 79 ? 6.863 -2.913 14.112 1.00 70.38 79 PRO A C 1
ATOM 564 O O . PRO A 1 79 ? 7.573 -2.069 14.653 1.00 70.38 79 PRO A O 1
ATOM 567 N N . ASP A 1 80 ? 6.012 -2.588 13.146 1.00 74.69 80 ASP A N 1
ATOM 568 C CA . ASP A 1 80 ? 5.428 -1.259 13.121 1.00 74.69 80 ASP A CA 1
ATOM 569 C C . ASP A 1 80 ? 4.349 -1.255 14.214 1.00 74.69 80 ASP A C 1
ATOM 571 O O . ASP A 1 80 ? 3.533 -2.177 14.300 1.00 74.69 80 ASP A O 1
ATOM 575 N N . THR A 1 81 ? 4.422 -0.297 15.131 1.00 81.75 81 THR A N 1
ATOM 576 C CA . THR A 1 81 ? 3.486 -0.140 16.257 1.00 81.75 81 THR A CA 1
ATOM 577 C C . THR A 1 81 ? 2.706 1.168 16.158 1.00 81.75 81 THR A C 1
ATOM 579 O O . THR A 1 81 ? 2.059 1.593 17.120 1.00 81.75 81 THR A O 1
ATOM 582 N N . LYS A 1 82 ? 2.766 1.837 14.999 1.00 90.12 82 LYS A N 1
ATOM 583 C CA . LYS A 1 82 ? 2.024 3.067 14.748 1.00 90.12 82 LYS A CA 1
ATOM 584 C C . LYS A 1 82 ? 0.563 2.716 14.539 1.00 90.12 82 LYS A C 1
ATOM 586 O O . LYS A 1 82 ? 0.141 2.364 13.442 1.00 90.12 82 LYS A O 1
ATOM 591 N N . GLN A 1 83 ? -0.204 2.822 15.616 1.00 93.00 83 GLN A N 1
ATOM 592 C CA . GLN A 1 83 ? -1.640 2.591 15.573 1.00 93.00 83 GLN A CA 1
ATOM 593 C C . GLN A 1 83 ? -2.304 3.484 14.527 1.00 93.00 83 GLN A C 1
ATOM 595 O O . GLN A 1 83 ? -1.939 4.652 14.394 1.00 93.00 83 GLN A O 1
ATOM 600 N N . ILE A 1 84 ? -3.299 2.944 13.829 1.00 93.38 84 ILE A N 1
ATOM 601 C CA . ILE A 1 84 ? -4.044 3.643 12.780 1.00 93.38 84 ILE A CA 1
ATOM 602 C C . ILE A 1 84 ? -5.533 3.392 12.953 1.00 93.38 84 ILE A C 1
ATOM 604 O O . ILE A 1 84 ? -5.952 2.293 13.317 1.00 93.38 84 ILE A O 1
ATOM 608 N N . CYS A 1 85 ? -6.333 4.410 12.662 1.00 94.38 85 CYS A N 1
ATOM 609 C CA . CYS A 1 85 ? -7.773 4.306 12.652 1.00 94.38 85 CYS A CA 1
ATOM 610 C C . CYS A 1 85 ? -8.270 4.002 11.237 1.00 94.38 85 CYS A C 1
ATOM 612 O O . CYS A 1 85 ? -7.966 4.737 10.292 1.00 94.38 85 CYS A O 1
ATOM 614 N N . GLY A 1 86 ? -9.018 2.910 11.091 1.00 93.31 86 GLY A N 1
ATOM 615 C CA . GLY A 1 86 ? -9.702 2.557 9.853 1.00 93.31 86 GLY A CA 1
ATOM 616 C C . GLY A 1 86 ? -11.010 3.327 9.679 1.00 93.31 86 GLY A C 1
ATOM 617 O O . GLY A 1 86 ? -11.609 3.812 10.639 1.00 93.31 86 GLY A O 1
ATOM 618 N N . CYS A 1 87 ? -11.488 3.427 8.442 1.00 92.00 87 CYS A N 1
ATOM 619 C CA . CYS A 1 87 ? -12.824 3.955 8.156 1.00 92.00 87 CYS A CA 1
ATOM 620 C C . CYS A 1 87 ? -13.955 3.054 8.686 1.00 92.00 87 CYS A C 1
ATOM 622 O O . CYS A 1 87 ? -15.087 3.510 8.778 1.00 92.00 87 CYS A O 1
ATOM 624 N N . ASP A 1 88 ? -13.641 1.814 9.071 1.00 91.75 88 ASP A N 1
ATOM 625 C CA . ASP A 1 88 ? -14.548 0.829 9.676 1.00 91.75 88 ASP A CA 1
ATOM 626 C C . ASP A 1 88 ? -14.676 0.963 11.205 1.00 91.75 88 ASP A C 1
ATOM 628 O O . ASP A 1 88 ? -15.029 0.001 11.885 1.00 91.75 88 ASP A O 1
ATOM 632 N N . GLY A 1 89 ? -14.258 2.098 11.770 1.00 91.50 89 GLY A N 1
ATOM 633 C CA . GLY A 1 89 ? -14.312 2.316 13.213 1.00 91.50 89 GLY A CA 1
ATOM 634 C C . GLY A 1 89 ? -13.195 1.631 14.010 1.00 91.50 89 GLY A C 1
ATOM 635 O O . GLY A 1 89 ? -13.038 1.927 15.196 1.00 91.50 89 GLY A O 1
ATOM 636 N N . LYS A 1 90 ? -12.381 0.744 13.416 1.00 93.31 90 LYS A N 1
ATOM 637 C CA . LYS A 1 90 ? -11.429 -0.088 14.171 1.00 93.31 90 LYS A CA 1
ATOM 638 C C . LYS A 1 90 ? -10.032 0.511 14.239 1.00 93.31 90 LYS A C 1
ATOM 640 O O . LYS A 1 90 ? -9.504 1.085 13.289 1.00 93.31 90 LYS A O 1
ATOM 645 N N . THR A 1 91 ? -9.397 0.336 15.399 1.00 94.31 91 THR A N 1
ATOM 646 C CA . THR A 1 91 ? -7.978 0.663 15.575 1.00 94.31 91 THR A CA 1
ATOM 647 C C . THR A 1 91 ? -7.121 -0.534 15.199 1.00 94.31 91 THR A C 1
ATOM 649 O O . THR A 1 91 ? -7.200 -1.586 15.830 1.00 94.31 91 THR A O 1
ATOM 652 N N . TYR A 1 92 ? -6.255 -0.340 14.219 1.00 93.00 92 TYR A N 1
ATOM 653 C CA . TYR A 1 92 ? -5.259 -1.305 13.790 1.00 93.00 92 TYR A CA 1
ATOM 654 C C . TYR A 1 92 ? -3.940 -1.040 14.507 1.00 93.00 92 TYR A C 1
ATOM 656 O O . TYR A 1 92 ? -3.556 0.112 14.710 1.00 93.00 92 TYR A O 1
ATOM 664 N N . GLY A 1 93 ? -3.239 -2.108 14.902 1.00 92.31 93 GLY A N 1
ATOM 665 C CA . GLY A 1 93 ? -1.944 -1.999 15.585 1.00 92.31 93 GLY A CA 1
ATOM 666 C C . GLY A 1 93 ? -0.856 -1.363 14.717 1.00 92.31 93 GLY A C 1
ATOM 667 O O . GLY A 1 93 ? 0.055 -0.738 15.255 1.00 92.31 93 GLY A O 1
ATOM 668 N N . ASN A 1 94 ? -0.989 -1.494 13.393 1.00 91.19 94 ASN A N 1
ATOM 669 C CA . ASN A 1 94 ? -0.171 -0.816 12.398 1.00 91.19 94 ASN A CA 1
ATOM 670 C C . ASN A 1 94 ? -0.829 -0.771 11.018 1.00 91.19 94 ASN A C 1
ATOM 672 O O . ASN A 1 94 ? -1.892 -1.357 10.794 1.00 91.19 94 ASN A O 1
ATOM 676 N N . ASP A 1 95 ? -0.150 -0.089 10.097 1.00 91.25 95 ASP A N 1
ATOM 677 C CA . ASP A 1 95 ? -0.608 0.124 8.729 1.00 91.25 95 ASP A CA 1
ATOM 678 C C . ASP A 1 95 ? -0.736 -1.197 7.978 1.00 91.25 95 ASP A C 1
ATOM 680 O O . ASP A 1 95 ? -1.769 -1.456 7.375 1.00 91.25 95 ASP A O 1
ATOM 684 N N . CYS A 1 96 ? 0.248 -2.090 8.109 1.00 93.00 96 CYS A N 1
ATOM 685 C CA . CYS A 1 96 ? 0.221 -3.389 7.444 1.00 93.00 96 CYS A CA 1
ATOM 686 C C . CYS A 1 96 ? -1.046 -4.181 7.792 1.00 93.00 96 CYS A C 1
ATOM 688 O O . CYS A 1 96 ? -1.711 -4.689 6.893 1.00 93.00 96 CYS A O 1
ATOM 690 N N . VAL A 1 97 ? -1.420 -4.249 9.075 1.00 93.19 97 VAL A N 1
ATOM 691 C CA . VAL A 1 97 ? -2.623 -4.981 9.509 1.00 93.19 97 VAL A CA 1
ATOM 692 C C . VAL A 1 97 ? -3.897 -4.313 8.970 1.00 93.19 97 VAL A C 1
ATOM 694 O O . VAL A 1 97 ? -4.835 -5.013 8.593 1.00 93.19 97 VAL A O 1
ATOM 697 N N . ARG A 1 98 ? -3.928 -2.976 8.859 1.00 94.06 98 ARG A N 1
ATOM 698 C CA . ARG A 1 98 ? -5.028 -2.240 8.205 1.00 94.06 98 ARG A CA 1
ATOM 699 C C . ARG A 1 98 ? -5.140 -2.601 6.722 1.00 94.06 98 ARG A C 1
ATOM 701 O O . ARG A 1 98 ? -6.226 -2.928 6.248 1.00 94.06 98 ARG A O 1
ATOM 708 N N . GLN A 1 99 ? -4.016 -2.581 6.004 1.00 93.25 99 GLN A N 1
ATOM 709 C CA . GLN A 1 99 ? -3.946 -2.924 4.582 1.00 93.25 99 GLN A CA 1
ATOM 710 C C . GLN A 1 99 ? -4.324 -4.388 4.328 1.00 93.25 99 GLN A C 1
ATOM 712 O O . GLN A 1 99 ? -5.009 -4.695 3.357 1.00 93.25 99 GLN A O 1
ATOM 717 N N . GLN A 1 100 ? -3.926 -5.297 5.221 1.00 93.62 100 GLN A N 1
ATOM 718 C CA . GLN A 1 100 ? -4.299 -6.710 5.158 1.00 93.62 100 GLN A CA 1
ATOM 719 C C . GLN A 1 100 ? -5.811 -6.912 5.312 1.00 93.62 100 GLN A C 1
ATOM 721 O O . GLN A 1 100 ? -6.383 -7.784 4.665 1.00 93.62 100 GLN A O 1
ATOM 726 N N . ALA A 1 101 ? -6.458 -6.087 6.139 1.00 94.00 101 ALA A N 1
ATOM 727 C CA . ALA A 1 101 ? -7.912 -6.041 6.260 1.00 94.00 101 ALA A CA 1
ATOM 728 C C . ALA A 1 101 ? -8.597 -5.285 5.105 1.00 94.00 101 ALA A C 1
ATOM 730 O O . ALA A 1 101 ? -9.823 -5.251 5.061 1.00 94.00 101 ALA A O 1
ATOM 731 N N . GLN A 1 102 ? -7.823 -4.692 4.185 1.00 93.50 102 GLN A N 1
ATOM 732 C CA . GLN A 1 102 ? -8.297 -3.906 3.039 1.00 93.50 102 GLN A CA 1
ATOM 733 C C . GLN A 1 102 ? -9.209 -2.741 3.453 1.00 93.50 102 GLN A C 1
ATOM 735 O O . GLN A 1 102 ? -10.182 -2.418 2.773 1.00 93.50 102 GLN A O 1
ATOM 740 N N . VAL A 1 103 ? -8.901 -2.124 4.597 1.00 94.00 103 VAL A N 1
ATOM 741 C CA . VAL A 1 103 ? -9.656 -0.993 5.140 1.00 94.00 103 VAL A CA 1
ATOM 742 C C . VAL A 1 103 ? -8.931 0.315 4.849 1.00 94.00 103 VAL A C 1
ATOM 744 O O . VAL A 1 103 ? -7.717 0.426 5.038 1.00 94.00 103 VAL A O 1
ATOM 747 N N . GLN A 1 104 ? -9.692 1.330 4.442 1.00 93.62 104 GLN A N 1
ATOM 748 C CA . GLN A 1 104 ? -9.162 2.666 4.184 1.00 93.62 104 GLN A CA 1
ATOM 749 C C . GLN A 1 104 ? -8.716 3.344 5.473 1.00 93.62 104 GLN A C 1
ATOM 751 O O . GLN A 1 104 ? -9.346 3.204 6.526 1.00 93.62 104 GLN A O 1
ATOM 756 N N . LYS A 1 105 ? -7.635 4.120 5.389 1.00 92.88 105 LYS A N 1
ATOM 757 C CA . LYS A 1 105 ? -7.177 4.927 6.517 1.00 92.88 105 LYS A CA 1
ATOM 758 C C . LYS A 1 105 ? -8.115 6.106 6.740 1.00 92.88 105 LYS A C 1
ATOM 760 O O . LYS A 1 105 ? -8.297 6.923 5.845 1.00 92.88 105 LYS A O 1
ATOM 765 N N . ALA A 1 106 ? -8.630 6.235 7.957 1.00 91.50 106 ALA A N 1
ATOM 766 C CA . ALA A 1 106 ? -9.289 7.459 8.393 1.00 91.50 106 ALA A CA 1
ATOM 767 C C . ALA A 1 106 ? -8.244 8.501 8.800 1.00 91.50 106 ALA A C 1
ATOM 769 O O . ALA A 1 106 ? -8.206 9.606 8.265 1.00 91.50 106 ALA A O 1
ATOM 770 N N . HIS A 1 107 ? -7.375 8.133 9.742 1.00 91.19 107 HIS A N 1
ATOM 771 C CA . HIS A 1 107 ? -6.297 8.982 10.231 1.00 91.19 107 HIS A CA 1
ATOM 772 C C . HIS A 1 107 ? -5.229 8.150 10.951 1.00 91.19 107 HIS A C 1
ATOM 774 O O . HIS A 1 107 ? -5.462 7.005 11.349 1.00 91.19 107 HIS A O 1
ATOM 780 N N . ASP A 1 108 ? -4.053 8.742 11.146 1.00 91.62 108 ASP A N 1
ATOM 781 C CA . ASP A 1 108 ? -3.003 8.156 11.977 1.00 91.62 108 ASP A CA 1
ATOM 782 C C . ASP A 1 108 ? -3.381 8.234 13.469 1.00 91.62 108 ASP A C 1
ATOM 784 O O . ASP A 1 108 ? -4.060 9.165 13.915 1.00 91.62 108 ASP A O 1
ATOM 788 N N . GLY A 1 109 ? -2.950 7.251 14.257 1.00 92.62 109 GLY A N 1
ATOM 789 C CA . GLY A 1 109 ? -3.332 7.091 15.661 1.00 92.62 109 GLY A CA 1
ATOM 790 C C . GLY A 1 109 ? -4.587 6.234 15.862 1.00 92.62 109 GLY A C 1
ATOM 791 O O . GLY A 1 109 ? -5.280 5.856 14.923 1.00 92.62 109 GLY A O 1
ATOM 792 N N . LYS A 1 110 ? -4.887 5.910 17.124 1.00 94.31 110 LYS A N 1
ATOM 793 C CA . LYS A 1 110 ? -6.076 5.128 17.495 1.00 94.31 110 LYS A CA 1
ATOM 794 C C . LYS A 1 110 ? -7.380 5.865 17.187 1.00 94.31 110 LYS A C 1
ATOM 796 O O . LYS A 1 110 ? -7.447 7.086 17.317 1.00 94.31 110 LYS A O 1
ATOM 801 N N . CYS A 1 111 ? -8.438 5.119 16.891 1.00 93.31 111 CYS A N 1
ATOM 802 C CA . CYS A 1 111 ? -9.770 5.687 16.715 1.00 93.31 111 CYS A CA 1
ATOM 803 C C . CYS A 1 111 ? -10.276 6.352 17.998 1.00 93.31 111 CYS A C 1
ATOM 805 O O . CYS A 1 111 ? -10.117 5.827 19.105 1.00 93.31 111 CYS A O 1
ATOM 807 N N . SER A 1 112 ? -10.941 7.495 17.840 1.00 90.69 112 SER A N 1
ATOM 808 C CA . SER A 1 112 ? -11.688 8.131 18.926 1.00 90.69 112 SER A CA 1
ATOM 809 C C . SER A 1 112 ? -12.978 7.358 19.228 1.00 90.69 112 SER A C 1
ATOM 811 O O . SER A 1 112 ? -13.518 6.691 18.351 1.00 90.69 112 SER A O 1
ATOM 813 N N . ILE A 1 113 ? -13.519 7.486 20.446 1.00 84.25 113 ILE A N 1
ATOM 814 C CA . ILE A 1 113 ? -14.800 6.856 20.835 1.00 84.25 113 ILE A CA 1
ATOM 815 C C . ILE A 1 113 ? -15.919 7.228 19.850 1.00 84.25 113 ILE A C 1
ATOM 817 O O . ILE A 1 113 ? -16.706 6.380 19.453 1.00 84.25 113 ILE A O 1
ATOM 821 N N . ARG A 1 114 ? -15.948 8.486 19.389 1.00 79.62 114 ARG A N 1
ATOM 822 C CA . ARG A 1 114 ? -16.917 8.958 18.388 1.00 79.62 114 ARG A CA 1
ATOM 823 C C . ARG A 1 114 ? -16.800 8.239 17.045 1.00 79.62 114 ARG A C 1
ATOM 825 O O . ARG A 1 114 ? -17.805 8.090 16.364 1.00 79.62 114 ARG A O 1
ATOM 832 N N . HIS A 1 115 ? -15.597 7.814 16.668 1.00 77.31 115 HIS A N 1
ATOM 833 C CA . HIS A 1 115 ? -15.350 7.100 15.417 1.00 77.31 115 HIS A CA 1
ATOM 834 C C . HIS A 1 115 ? -15.785 5.630 15.500 1.00 77.31 115 HIS A C 1
ATOM 836 O O . HIS A 1 115 ? -16.285 5.107 14.517 1.00 77.31 115 HIS A O 1
ATOM 842 N N . GLN A 1 116 ? -15.689 5.001 16.681 1.00 64.56 116 GLN A N 1
ATOM 843 C CA . GLN A 1 116 ? -16.109 3.605 16.909 1.00 64.56 116 GLN A CA 1
ATOM 844 C C . GLN A 1 116 ? -17.636 3.418 17.002 1.00 64.56 116 GLN A C 1
ATOM 846 O O . GLN A 1 116 ? -18.130 2.305 16.884 1.00 64.56 116 GLN A O 1
ATOM 851 N N . ILE A 1 117 ? -18.394 4.491 17.258 1.00 63.72 117 ILE A N 1
ATOM 852 C CA . ILE A 1 117 ? -19.865 4.442 17.398 1.00 63.72 117 ILE A CA 1
ATOM 853 C C . ILE A 1 117 ? -20.571 4.596 16.035 1.00 63.72 117 ILE A C 1
ATOM 855 O O . ILE A 1 117 ? -21.760 4.314 15.922 1.00 63.72 117 ILE A O 1
ATOM 859 N N . ARG A 1 118 ? -19.859 5.008 14.974 1.00 56.66 118 ARG A N 1
ATOM 860 C CA . ARG A 1 118 ? -20.441 5.210 13.631 1.00 56.66 118 ARG A CA 1
ATOM 861 C C . ARG A 1 118 ? -20.961 3.916 12.977 1.00 56.66 118 ARG A C 1
ATOM 863 O O . ARG A 1 118 ? -21.717 4.007 12.013 1.00 56.66 118 ARG A O 1
ATOM 870 N N . ASP A 1 119 ? -20.614 2.749 13.517 1.00 52.22 119 ASP A N 1
ATOM 871 C CA . ASP A 1 119 ? -21.106 1.439 13.073 1.00 52.22 119 ASP A CA 1
ATOM 872 C C . ASP A 1 119 ? -22.504 1.078 13.627 1.00 52.22 119 ASP A C 1
ATOM 874 O O . ASP A 1 119 ? -23.147 0.162 13.112 1.00 52.22 119 ASP A O 1
ATOM 878 N N . ASP A 1 120 ? -23.024 1.815 14.622 1.00 46.28 120 ASP A N 1
ATOM 879 C CA . ASP A 1 120 ? -24.390 1.647 15.139 1.00 46.28 120 ASP A CA 1
ATOM 880 C C . ASP A 1 120 ? -25.341 2.634 14.446 1.00 46.28 120 ASP A C 1
ATOM 882 O O . ASP A 1 120 ? -25.522 3.784 14.858 1.00 46.28 120 ASP A O 1
ATOM 886 N N . LYS A 1 121 ? -25.951 2.208 13.336 1.00 51.53 121 LYS A N 1
ATOM 887 C CA . LYS A 1 121 ? -27.023 2.962 12.667 1.00 51.53 121 LYS A CA 1
ATOM 888 C C . LYS A 1 121 ? -28.314 2.990 13.508 1.00 51.53 121 LYS A C 1
ATOM 890 O O . LYS A 1 121 ? -29.340 2.507 13.042 1.00 51.53 121 LYS A O 1
ATOM 895 N N . THR A 1 122 ? -28.303 3.604 14.694 1.00 47.91 122 THR A N 1
ATOM 896 C CA . THR A 1 122 ? -29.534 3.921 15.452 1.00 47.91 122 THR A CA 1
ATOM 897 C C . THR A 1 122 ? -29.457 5.150 16.361 1.00 47.91 122 THR A C 1
ATOM 899 O O . THR A 1 122 ? -30.260 5.296 17.279 1.00 47.91 122 THR A O 1
ATOM 902 N N . ALA A 1 123 ? -28.578 6.111 16.086 1.00 44.41 123 ALA 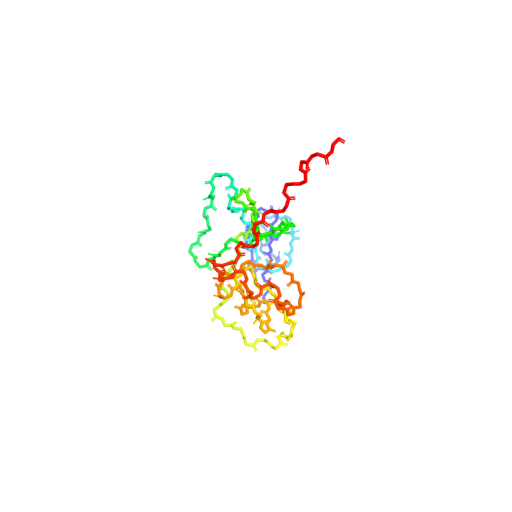A N 1
ATOM 903 C CA . ALA A 1 123 ? -28.691 7.425 16.714 1.00 44.41 123 ALA A CA 1
ATOM 904 C C . ALA A 1 123 ? -28.591 8.538 15.674 1.00 44.41 123 ALA A C 1
ATOM 906 O O . ALA A 1 123 ? -27.557 9.174 15.502 1.00 44.41 123 ALA A O 1
ATOM 907 N N . THR A 1 124 ? -29.706 8.814 15.003 1.00 42.25 124 THR A N 1
ATOM 908 C CA . THR A 1 124 ? -30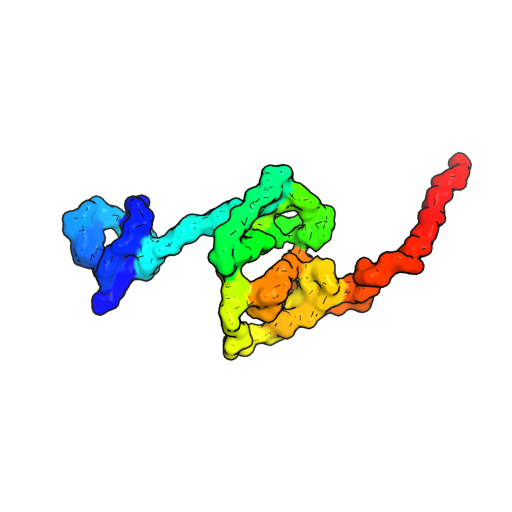.059 10.207 14.726 1.00 42.25 124 THR A CA 1
ATOM 909 C C . THR A 1 124 ? -30.355 10.884 16.065 1.00 42.25 124 THR A C 1
ATOM 911 O O . THR A 1 124 ? -31.358 10.536 16.692 1.00 42.25 124 THR A O 1
ATOM 914 N N . PRO A 1 125 ? -29.604 11.893 16.520 1.00 40.25 125 PRO A N 1
ATOM 915 C CA . PRO A 1 125 ? -30.271 13.055 17.058 1.00 40.25 125 PRO A CA 1
ATOM 916 C C . PRO A 1 125 ? -30.854 13.802 15.860 1.00 40.25 125 PRO A C 1
ATOM 918 O O . PRO A 1 125 ? -30.131 14.199 14.946 1.00 40.25 125 PRO A O 1
ATOM 921 N N . ALA A 1 126 ? -32.178 13.923 15.854 1.00 43.38 126 ALA A N 1
ATOM 922 C CA . ALA A 1 126 ? -32.892 14.858 15.006 1.00 43.38 126 ALA A CA 1
ATOM 923 C C . ALA A 1 126 ? -32.194 16.229 15.008 1.00 43.38 126 ALA A C 1
ATOM 925 O O . ALA A 1 126 ? -31.607 16.646 16.012 1.00 43.38 126 ALA A O 1
ATOM 926 N N . GLU A 1 127 ? -32.276 16.916 13.872 1.00 38.69 127 GLU A N 1
ATOM 927 C CA . GLU A 1 127 ? -31.945 18.332 13.750 1.00 38.69 127 GLU A CA 1
ATOM 928 C C . GLU A 1 127 ? -32.516 19.146 14.925 1.00 38.69 127 GLU A C 1
ATOM 930 O O . GLU A 1 127 ? -33.585 18.837 15.457 1.00 38.69 127 GLU A O 1
ATOM 935 N N . PRO A 1 128 ? -31.910 20.298 15.223 1.00 37.78 128 PRO A N 1
ATOM 936 C CA . PRO A 1 128 ? -32.732 21.487 15.319 1.00 37.78 128 PRO A CA 1
ATOM 937 C C . PRO A 1 128 ? -32.531 22.312 14.050 1.00 37.78 128 PRO A C 1
ATOM 939 O O . PRO A 1 128 ? -31.566 23.065 13.928 1.00 37.78 128 PRO A O 1
ATOM 942 N N . VAL A 1 129 ? -33.489 22.199 13.124 1.00 49.88 129 VAL A N 1
ATOM 943 C CA . VAL A 1 129 ? -33.810 23.290 12.202 1.00 49.88 129 VAL A CA 1
ATOM 944 C C . VAL A 1 129 ? -34.227 24.451 13.093 1.00 49.88 129 VAL A C 1
ATOM 946 O O . VAL A 1 129 ? -35.314 24.443 13.673 1.00 49.88 129 VAL A O 1
ATOM 949 N N . GLN A 1 130 ? -33.350 25.434 13.269 1.00 40.66 130 GLN A N 1
ATOM 950 C CA . GLN A 1 130 ? -33.776 26.708 13.829 1.00 40.66 130 GLN A CA 1
ATOM 951 C C . GLN A 1 130 ? -34.475 27.492 12.724 1.00 40.66 130 GLN A C 1
ATOM 953 O O . GLN A 1 130 ? -33.858 28.242 11.975 1.00 40.66 130 GLN A O 1
ATOM 958 N N . GLU A 1 131 ? -35.785 27.285 12.624 1.00 46.47 131 GLU A N 1
ATOM 959 C CA . GLU A 1 131 ? -36.686 28.264 12.039 1.00 46.47 131 GLU A CA 1
ATOM 960 C C . GLU A 1 131 ? -37.111 29.266 13.126 1.00 46.47 131 GLU A C 1
ATOM 962 O O . GLU A 1 131 ? -37.347 28.884 14.276 1.00 46.47 131 GLU A O 1
ATOM 967 N N . LYS A 1 132 ? -37.311 30.521 12.693 1.00 46.41 132 LYS A N 1
ATOM 968 C CA . LYS A 1 132 ? -37.879 31.697 13.391 1.00 46.41 132 LYS A CA 1
ATOM 969 C C . LYS A 1 132 ? -36.818 32.574 14.080 1.00 46.41 132 LYS A C 1
ATOM 971 O O . LYS A 1 132 ? -36.136 32.132 14.993 1.00 46.41 132 LYS A O 1
ATOM 976 N N . LYS A 1 133 ? -36.656 33.848 13.706 1.00 42.38 133 LYS A N 1
ATOM 977 C CA . LYS A 1 133 ? -37.669 34.853 13.339 1.00 42.38 133 LYS A CA 1
ATOM 978 C C . LYS A 1 133 ? -37.059 36.003 12.537 1.00 42.38 133 LYS A C 1
ATOM 980 O O . LYS A 1 133 ? -35.875 36.309 12.785 1.00 42.38 133 LYS A O 1
#

pLDDT: mean 84.01, std 15.98, range [37.78, 97.06]